Protein AF-A0A3D1XQU7-F1 (afdb_monomer)

Solvent-accessible surface area (backbone atoms only — not comparable to full-atom values): 4697 Å² total; per-residue (Å²): 109,71,68,60,55,51,50,50,53,53,51,52,52,52,51,51,53,51,52,53,48,47,40,64,74,46,52,46,58,54,50,51,52,51,50,52,54,54,38,46,77,73,70,51,78,64,96,75,71,61,77,71,84,48,96,50,73,69,15,53,48,24,49,56,50,40,55,50,50,52,52,55,52,54,52,61,51,64,76,74,111

Secondary structure (DSSP, 8-state):
-HHHHHHHHHHHHHHHHHHHHHIIIIIHHHHHHHHHH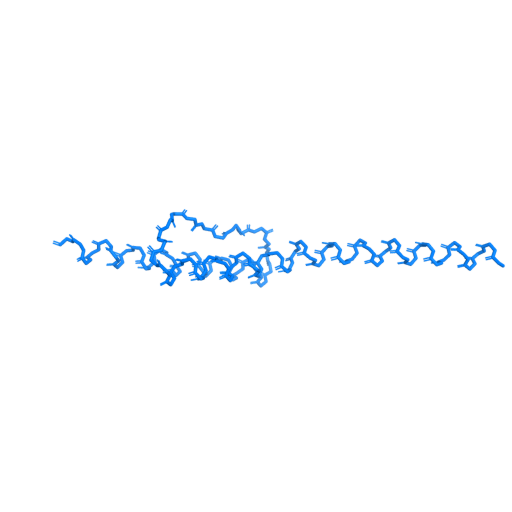HHHHTT---S-------SSHHHHHHHHHHHHHHHHHHHHHHT--

Radius of gyration: 20.0 Å; Cα contacts (8 Å, |Δi|>4): 31; chains: 1; bounding box: 45×13×64 Å

pLDDT: mean 90.75, std 9.1, range [53.25, 98.44]

Foldseek 3Di:
DVVVVVVVVVVVVVVVVVVVCCCVVPVVLVVVLVVVVVCVVVVNLPPDARDQPDPDPSNVVSVVSRVVSVVVVVVVVVVVD

Structure (mmCIF, N/CA/C/O backbone):
data_AF-A0A3D1XQU7-F1
#
_entry.id   AF-A0A3D1XQU7-F1
#
loop_
_atom_site.group_PDB
_atom_site.id
_atom_site.type_symbol
_atom_site.label_atom_id
_atom_site.label_alt_id
_atom_site.label_comp_id
_atom_site.label_asym_id
_atom_site.label_entity_id
_atom_site.label_seq_id
_atom_site.pdbx_PDB_ins_code
_atom_site.Cartn_x
_atom_site.Cartn_y
_atom_site.Cartn_z
_atom_site.occupancy
_atom_site.B_iso_or_equiv
_atom_site.auth_seq_id
_atom_site.auth_comp_id
_atom_site.auth_asym_id
_atom_site.auth_atom_id
_atom_site.pdbx_PDB_model_num
ATOM 1 N N . MET A 1 1 ? 22.428 0.648 -37.052 1.00 84.75 1 MET A N 1
ATOM 2 C CA . MET A 1 1 ? 21.038 0.160 -36.897 1.00 84.75 1 MET A CA 1
ATOM 3 C C . MET A 1 1 ? 20.895 -0.802 -35.722 1.00 84.75 1 MET A C 1
ATOM 5 O O . MET A 1 1 ? 20.228 -0.434 -34.769 1.00 84.75 1 MET A O 1
ATOM 9 N N . VAL A 1 2 ? 21.573 -1.958 -35.717 1.00 94.62 2 VAL A N 1
ATOM 10 C CA . VAL A 1 2 ? 21.448 -2.978 -34.646 1.00 94.62 2 VAL A CA 1
ATOM 11 C C . VAL A 1 2 ? 21.691 -2.429 -33.231 1.00 94.62 2 VAL A C 1
ATOM 13 O O . VAL A 1 2 ? 20.882 -2.671 -32.343 1.00 94.62 2 VAL A O 1
ATOM 16 N N . LEU A 1 3 ? 22.741 -1.624 -33.028 1.00 96.62 3 LEU A N 1
ATOM 17 C CA . LEU A 1 3 ? 23.034 -1.010 -31.724 1.00 96.62 3 LEU A CA 1
ATOM 18 C C . LEU A 1 3 ? 21.897 -0.106 -31.218 1.00 96.62 3 LEU A C 1
ATOM 20 O O . LEU A 1 3 ? 21.528 -0.167 -30.052 1.00 96.62 3 LEU A O 1
ATOM 24 N N . LEU A 1 4 ? 21.329 0.717 -32.102 1.00 96.75 4 LEU A N 1
ATOM 25 C CA . LEU A 1 4 ? 20.281 1.675 -31.745 1.00 96.75 4 LEU A CA 1
ATOM 26 C C . LEU A 1 4 ? 18.981 0.952 -31.374 1.00 96.75 4 LEU A C 1
ATOM 28 O O . LEU A 1 4 ? 18.336 1.307 -30.393 1.00 96.75 4 LEU A O 1
ATOM 32 N N . VAL A 1 5 ? 18.652 -0.115 -32.107 1.00 97.38 5 VAL A N 1
ATOM 33 C CA . VAL A 1 5 ? 17.524 -0.999 -31.784 1.00 97.38 5 VAL A CA 1
ATOM 34 C C . VAL A 1 5 ? 17.740 -1.682 -30.429 1.00 97.38 5 VAL A C 1
ATOM 36 O O . VAL A 1 5 ? 16.835 -1.690 -29.600 1.00 97.38 5 VAL A O 1
ATOM 39 N N . GLY A 1 6 ? 18.947 -2.188 -30.158 1.00 98.00 6 GLY A N 1
ATOM 40 C CA . GLY A 1 6 ? 19.284 -2.781 -28.860 1.00 98.00 6 GLY A CA 1
ATOM 41 C C . GLY A 1 6 ? 19.136 -1.797 -27.695 1.00 98.00 6 GLY A C 1
ATOM 42 O O . GLY A 1 6 ? 18.527 -2.131 -26.680 1.00 98.00 6 GLY A O 1
ATOM 43 N N . LEU A 1 7 ? 19.623 -0.563 -27.859 1.00 97.75 7 LEU A N 1
ATOM 44 C CA . LEU A 1 7 ? 19.482 0.496 -26.856 1.00 97.75 7 LEU A CA 1
ATOM 45 C C . LEU A 1 7 ? 18.019 0.874 -26.611 1.00 97.75 7 LEU A C 1
ATOM 47 O O . LEU A 1 7 ? 17.634 1.082 -25.463 1.00 97.75 7 LEU A O 1
ATOM 51 N N . PHE A 1 8 ? 17.199 0.922 -27.663 1.00 97.81 8 PHE A N 1
ATOM 52 C CA . PHE A 1 8 ? 15.770 1.191 -27.531 1.00 97.81 8 PHE A CA 1
ATOM 53 C C . PHE A 1 8 ? 15.075 0.136 -26.662 1.00 97.81 8 PHE A C 1
ATOM 55 O O . PHE A 1 8 ? 14.377 0.486 -25.711 1.00 97.81 8 PHE A O 1
ATOM 62 N N . PHE A 1 9 ? 15.308 -1.153 -26.932 1.00 98.12 9 PHE A N 1
ATOM 63 C CA . PHE A 1 9 ? 14.718 -2.226 -26.129 1.00 98.12 9 PHE A CA 1
ATOM 64 C C . PHE A 1 9 ? 15.243 -2.239 -24.692 1.00 98.12 9 PHE A C 1
ATOM 66 O O . PHE A 1 9 ? 14.459 -2.433 -23.766 1.00 98.12 9 PHE A O 1
ATOM 73 N N . ALA A 1 10 ? 16.536 -1.982 -24.482 1.00 98.06 10 ALA A N 1
ATOM 74 C CA . ALA A 1 10 ? 17.096 -1.867 -23.139 1.00 98.06 10 ALA A CA 1
ATOM 75 C C . ALA A 1 10 ? 16.446 -0.717 -22.350 1.00 98.06 10 ALA A C 1
ATOM 77 O O . ALA A 1 10 ? 16.029 -0.913 -21.209 1.00 98.06 10 ALA A O 1
ATOM 78 N N . ALA A 1 11 ? 16.295 0.457 -22.969 1.00 98.19 11 ALA A N 1
ATOM 79 C CA . ALA A 1 11 ? 15.623 1.597 -22.356 1.00 98.19 11 ALA A CA 1
ATOM 80 C C . ALA A 1 11 ? 14.155 1.280 -22.034 1.00 98.19 11 ALA A C 1
ATOM 82 O O . ALA A 1 11 ? 13.715 1.520 -20.913 1.00 98.19 11 ALA A O 1
ATOM 83 N N . ALA A 1 12 ? 13.419 0.671 -22.970 1.00 98.19 12 ALA A N 1
ATOM 84 C CA . ALA A 1 12 ? 12.027 0.279 -22.762 1.00 98.19 12 ALA A CA 1
ATOM 85 C C . ALA A 1 12 ? 11.866 -0.711 -21.595 1.00 98.19 12 ALA A C 1
ATOM 87 O O . ALA A 1 12 ? 10.963 -0.553 -20.772 1.00 98.19 12 ALA A O 1
ATOM 88 N N . LEU A 1 13 ? 12.766 -1.695 -21.479 1.00 98.44 13 LEU A N 1
ATOM 89 C CA . LEU A 1 13 ? 12.776 -2.644 -20.364 1.00 98.44 13 LEU A CA 1
ATOM 90 C C . LEU A 1 13 ? 13.037 -1.944 -19.026 1.00 98.44 13 LEU A C 1
ATOM 92 O O . LEU A 1 13 ? 12.298 -2.170 -18.069 1.00 98.44 13 LEU A O 1
ATOM 96 N N . ILE A 1 14 ? 14.041 -1.066 -18.959 1.00 98.19 14 ILE A N 1
ATOM 97 C CA . ILE A 1 14 ? 14.358 -0.306 -17.740 1.00 98.19 14 ILE A CA 1
ATOM 98 C C . ILE A 1 14 ? 13.174 0.577 -17.335 1.00 98.19 14 ILE A C 1
ATOM 100 O O . ILE A 1 14 ? 12.770 0.566 -16.173 1.00 98.19 14 ILE A O 1
ATOM 104 N N . SER A 1 15 ? 12.574 1.298 -18.285 1.00 98.12 15 SER A N 1
ATOM 105 C CA . SER A 1 15 ? 11.384 2.114 -18.035 1.00 98.12 15 SER A CA 1
ATOM 106 C C . SER A 1 15 ? 10.210 1.279 -17.524 1.00 98.12 15 SER A C 1
ATOM 108 O O . SER A 1 15 ? 9.552 1.691 -16.572 1.00 98.12 15 SER A O 1
ATOM 110 N N . GLY A 1 16 ? 9.973 0.095 -18.096 1.00 98.25 16 GLY A N 1
ATOM 111 C CA . GLY A 1 16 ? 8.926 -0.819 -17.638 1.00 98.25 16 GLY A CA 1
ATOM 112 C C . GLY A 1 16 ? 9.146 -1.299 -16.202 1.00 98.25 16 GLY A C 1
ATOM 113 O O . GLY A 1 16 ? 8.225 -1.256 -15.387 1.00 98.25 16 GLY A O 1
ATOM 114 N N . VAL A 1 17 ? 10.379 -1.687 -15.861 1.00 98.19 17 VAL A N 1
ATOM 115 C CA . VAL A 1 17 ? 10.742 -2.105 -14.497 1.00 98.19 17 VAL A CA 1
ATOM 116 C C . VAL A 1 17 ? 10.590 -0.952 -13.503 1.00 98.19 17 VAL A C 1
ATOM 118 O O . VAL A 1 17 ? 10.029 -1.146 -12.425 1.00 98.19 17 VAL A O 1
ATOM 121 N N . LEU A 1 18 ? 11.036 0.256 -13.859 1.00 98.00 18 LEU A N 1
ATOM 122 C CA . LEU A 1 18 ? 10.881 1.441 -13.012 1.00 98.00 18 LEU A CA 1
ATOM 123 C C . LEU A 1 18 ? 9.408 1.791 -12.787 1.00 98.00 18 LEU A C 1
ATOM 125 O O . LEU A 1 18 ? 9.005 2.016 -11.648 1.00 98.00 18 LEU A O 1
ATOM 129 N N . ALA A 1 19 ? 8.593 1.783 -13.844 1.00 97.81 19 ALA A N 1
ATOM 130 C CA . ALA A 1 19 ? 7.162 2.051 -13.747 1.00 97.81 19 ALA A CA 1
ATOM 131 C C . ALA A 1 19 ? 6.449 1.028 -12.849 1.00 97.81 19 ALA A C 1
ATOM 133 O O . ALA A 1 19 ? 5.666 1.408 -11.975 1.00 97.81 19 ALA A O 1
ATOM 134 N N . ALA A 1 20 ? 6.759 -0.262 -13.007 1.00 97.69 20 ALA A N 1
ATOM 135 C CA . ALA A 1 20 ? 6.221 -1.318 -12.154 1.00 97.69 20 ALA A CA 1
ATOM 136 C C . ALA A 1 20 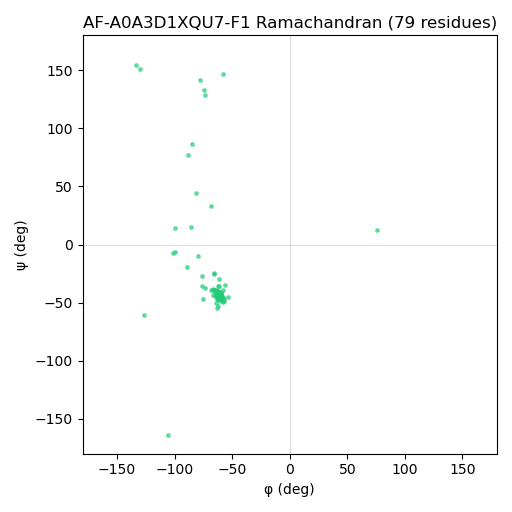? 6.662 -1.150 -10.690 1.00 97.69 20 ALA A C 1
ATOM 138 O O . ALA A 1 20 ? 5.850 -1.292 -9.775 1.00 97.69 20 ALA A O 1
ATOM 139 N N . SER A 1 21 ? 7.928 -0.791 -10.467 1.00 95.56 21 SER A N 1
ATOM 140 C CA . SER A 1 21 ? 8.468 -0.539 -9.130 1.00 95.56 21 SER A CA 1
ATOM 141 C C . SER A 1 21 ? 7.761 0.631 -8.443 1.00 95.56 21 SER A C 1
ATOM 143 O O . SER A 1 21 ? 7.303 0.487 -7.310 1.00 95.56 21 SER A O 1
ATOM 145 N N . ILE A 1 22 ? 7.587 1.764 -9.133 1.00 95.88 22 ILE A N 1
ATOM 146 C CA . ILE A 1 22 ? 6.863 2.937 -8.611 1.00 95.88 22 ILE A CA 1
ATOM 147 C C . ILE A 1 22 ? 5.408 2.578 -8.304 1.00 95.88 22 ILE A C 1
ATOM 149 O O . ILE A 1 22 ? 4.910 2.891 -7.225 1.00 95.88 22 ILE A O 1
ATOM 153 N N . THR A 1 23 ? 4.739 1.876 -9.220 1.00 96.31 23 THR A N 1
ATOM 154 C CA . THR A 1 23 ? 3.337 1.479 -9.037 1.00 96.31 23 THR A CA 1
ATOM 155 C C . THR A 1 23 ? 3.167 0.662 -7.758 1.00 9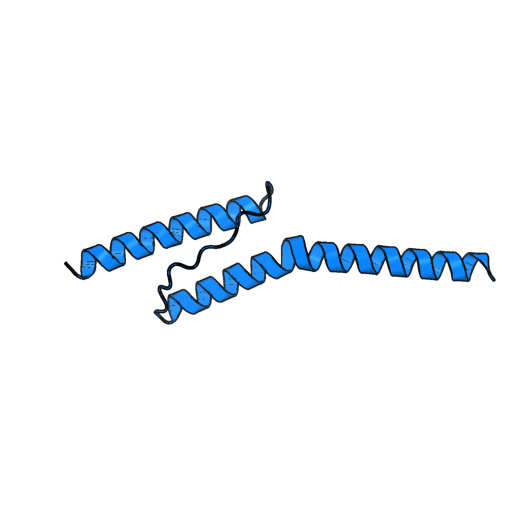6.31 23 THR A C 1
ATOM 157 O O . THR A 1 23 ? 2.323 0.989 -6.929 1.00 96.31 23 THR A O 1
ATOM 160 N N . ARG A 1 24 ? 4.021 -0.344 -7.549 1.00 93.88 24 ARG A N 1
ATOM 161 C CA . ARG A 1 24 ? 3.924 -1.256 -6.404 1.00 93.88 24 ARG A CA 1
ATOM 162 C C . ARG A 1 24 ? 4.404 -0.648 -5.084 1.00 93.88 24 ARG A C 1
ATOM 164 O O . ARG A 1 24 ? 3.864 -0.956 -4.029 1.00 93.88 24 ARG A O 1
ATOM 171 N N . SER A 1 25 ? 5.442 0.186 -5.120 1.00 92.50 25 SER A N 1
ATOM 172 C CA . SER A 1 25 ? 6.046 0.757 -3.905 1.00 92.50 25 SER A CA 1
ATOM 173 C C . SER A 1 25 ? 5.411 2.071 -3.455 1.00 92.50 25 SER A C 1
ATOM 175 O O . SER A 1 25 ? 5.572 2.437 -2.293 1.00 92.50 25 SER A O 1
ATOM 177 N N . ILE A 1 26 ? 4.700 2.772 -4.347 1.00 94.38 26 ILE A N 1
ATOM 178 C CA . ILE A 1 26 ? 4.132 4.098 -4.080 1.00 94.38 26 ILE A CA 1
ATOM 179 C C . ILE A 1 26 ? 2.633 4.134 -4.382 1.00 94.38 26 ILE A C 1
ATOM 181 O O . ILE A 1 26 ? 1.832 4.391 -3.484 1.00 94.38 26 ILE A O 1
ATOM 185 N N . SER A 1 27 ? 2.234 3.880 -5.631 1.00 96.38 27 SER A N 1
ATOM 186 C CA . SER A 1 27 ? 0.846 4.103 -6.065 1.00 96.38 27 SER A CA 1
ATOM 187 C C . SER A 1 27 ? -0.151 3.156 -5.394 1.00 96.38 27 SER A C 1
ATOM 189 O O . SER A 1 27 ? -1.207 3.602 -4.950 1.00 96.38 27 SER A O 1
ATOM 191 N N . GLU A 1 28 ? 0.182 1.869 -5.287 1.00 94.19 28 GLU A N 1
ATOM 192 C CA . GLU A 1 28 ? -0.657 0.857 -4.638 1.00 94.19 28 GLU A CA 1
ATOM 193 C C . GLU A 1 28 ? -0.885 1.157 -3.143 1.00 94.19 28 GLU A C 1
ATOM 195 O O . GLU A 1 28 ? -2.050 1.274 -2.757 1.00 94.19 28 GLU A O 1
ATOM 200 N N . PRO A 1 29 ? 0.151 1.388 -2.304 1.00 93.19 29 PRO A N 1
ATOM 201 C CA . PRO A 1 29 ? -0.057 1.747 -0.898 1.00 93.19 29 PRO A CA 1
ATOM 202 C C . PRO A 1 29 ? -0.898 3.015 -0.691 1.00 93.19 29 PRO A C 1
ATOM 204 O O . PRO A 1 29 ? -1.739 3.055 0.208 1.00 93.19 29 PRO A O 1
ATOM 207 N N . ILE A 1 30 ? -0.712 4.045 -1.529 1.00 96.00 30 ILE A N 1
ATOM 208 C CA . ILE A 1 30 ? -1.515 5.279 -1.463 1.00 96.00 30 ILE A CA 1
ATOM 209 C C . ILE A 1 30 ? -2.982 4.984 -1.794 1.00 96.00 30 ILE A C 1
ATOM 211 O O . ILE A 1 30 ? -3.890 5.458 -1.105 1.00 96.00 30 ILE A O 1
ATOM 215 N N . LEU A 1 31 ? -3.231 4.185 -2.833 1.00 96.00 31 LEU A N 1
ATOM 216 C CA . LEU A 1 31 ? -4.583 3.804 -3.224 1.00 96.00 31 LEU A CA 1
ATOM 217 C C . LEU A 1 31 ? -5.262 2.949 -2.145 1.00 96.00 31 LEU A C 1
ATOM 219 O O . LEU A 1 31 ? -6.450 3.132 -1.882 1.00 96.00 31 LEU A O 1
ATOM 223 N N . ASP A 1 32 ? -4.528 2.046 -1.501 1.00 93.75 32 ASP A N 1
ATOM 224 C CA . ASP A 1 32 ? -5.041 1.227 -0.403 1.00 93.75 32 ASP A CA 1
ATOM 225 C C . ASP A 1 32 ? -5.408 2.068 0.823 1.00 93.75 32 ASP A C 1
ATOM 227 O O . ASP A 1 32 ? -6.476 1.856 1.405 1.00 93.75 32 ASP A O 1
ATOM 231 N N . ALA A 1 33 ? -4.588 3.064 1.172 1.00 93.94 33 ALA A N 1
ATOM 232 C CA . ALA A 1 33 ? -4.911 4.037 2.214 1.00 93.94 33 ALA A CA 1
ATOM 233 C C . ALA A 1 33 ? -6.186 4.823 1.881 1.00 93.94 33 ALA A C 1
ATOM 235 O O . ALA A 1 33 ? -7.085 4.928 2.715 1.00 93.94 33 ALA A O 1
ATOM 236 N N . SER A 1 34 ? -6.308 5.311 0.642 1.00 95.06 34 SER A N 1
ATOM 237 C CA . SER A 1 34 ? -7.497 6.033 0.174 1.00 95.06 34 SER A CA 1
ATOM 238 C C . SER A 1 34 ? -8.758 5.164 0.219 1.00 95.06 34 SER A C 1
ATOM 240 O O . SER A 1 34 ? -9.791 5.595 0.734 1.00 95.06 34 SER A O 1
ATOM 242 N N . LYS A 1 35 ? -8.674 3.912 -0.247 1.00 92.94 35 LYS A N 1
ATOM 243 C CA . LYS A 1 35 ? -9.786 2.953 -0.188 1.00 92.94 35 LYS A CA 1
ATOM 244 C C . LYS A 1 35 ? -10.201 2.667 1.246 1.00 92.94 35 LYS A C 1
ATOM 246 O O . LYS A 1 35 ? -11.393 2.677 1.537 1.00 92.94 35 LYS A O 1
ATOM 251 N N . LEU A 1 36 ? -9.238 2.428 2.137 1.00 92.12 36 LEU A N 1
ATOM 252 C CA . LEU A 1 36 ? -9.532 2.156 3.539 1.00 92.12 36 LEU A CA 1
ATOM 253 C C . LEU A 1 36 ? -10.176 3.371 4.211 1.00 92.12 36 LEU A C 1
ATOM 255 O O . LEU A 1 36 ? -11.190 3.214 4.880 1.00 92.12 36 LEU A O 1
ATOM 259 N N . ALA A 1 37 ? -9.667 4.581 3.966 1.00 92.19 37 ALA A N 1
ATOM 260 C CA . ALA A 1 37 ? -10.287 5.813 4.447 1.00 92.19 37 ALA A CA 1
ATOM 261 C C . ALA A 1 37 ? 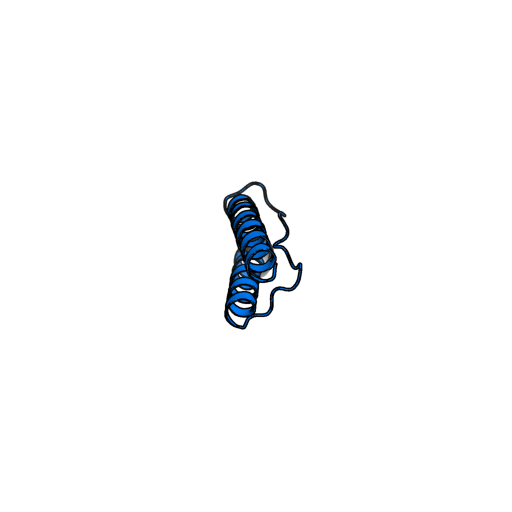-11.734 5.961 3.951 1.00 92.19 37 ALA A C 1
ATOM 263 O O . ALA A 1 37 ? -12.633 6.256 4.737 1.00 92.19 37 ALA A O 1
ATOM 264 N N . ASN A 1 38 ? -11.981 5.691 2.666 1.00 91.62 38 ASN A N 1
ATOM 265 C CA . ASN A 1 38 ? -13.326 5.734 2.104 1.00 91.62 38 ASN A CA 1
ATOM 266 C C . ASN A 1 38 ? -14.252 4.690 2.751 1.00 91.62 38 ASN A C 1
ATOM 268 O O . ASN A 1 38 ? -15.393 5.003 3.074 1.00 91.62 38 ASN A O 1
ATOM 272 N N . GLU A 1 39 ? -13.775 3.465 2.992 1.00 89.19 39 GLU A N 1
ATOM 273 C CA . GLU A 1 39 ? -14.546 2.433 3.699 1.00 89.19 39 GLU A CA 1
ATOM 274 C C . GLU A 1 39 ? -14.941 2.873 5.120 1.00 89.19 39 GLU A C 1
ATOM 276 O O . GLU A 1 39 ? -16.087 2.662 5.523 1.00 89.19 39 GLU A O 1
ATOM 281 N N . LEU A 1 40 ? -14.040 3.535 5.855 1.00 87.62 40 LEU A N 1
ATOM 282 C CA . LEU A 1 40 ? -14.319 4.036 7.208 1.00 87.62 40 LEU A CA 1
ATOM 283 C C . LEU A 1 40 ? -15.438 5.077 7.230 1.00 87.62 40 LEU A C 1
ATOM 285 O O . LEU A 1 40 ? -16.319 5.002 8.082 1.00 87.62 40 LEU A O 1
ATOM 289 N N . VAL A 1 41 ? -15.434 6.018 6.280 1.00 86.31 41 VAL A N 1
ATOM 290 C CA . VAL A 1 41 ? -16.472 7.062 6.180 1.00 86.31 41 VAL A CA 1
ATOM 291 C C . VAL A 1 41 ? -17.857 6.454 5.936 1.00 86.31 41 VAL A C 1
ATOM 293 O O . VAL A 1 41 ? -18.857 6.980 6.414 1.00 86.31 41 VAL A O 1
ATOM 296 N N . HIS A 1 42 ? -17.926 5.304 5.264 1.00 85.44 42 HIS A N 1
ATOM 297 C CA . HIS A 1 42 ? -19.176 4.580 5.020 1.00 85.44 42 HIS A CA 1
ATOM 298 C C . HIS A 1 42 ? -19.567 3.635 6.175 1.00 85.44 42 HIS A C 1
ATOM 300 O O . HIS A 1 42 ? -20.418 2.763 6.003 1.00 85.44 42 HIS A O 1
ATOM 306 N N . GLY A 1 43 ? -18.950 3.780 7.353 1.00 76.56 43 GLY A N 1
ATOM 307 C CA . GLY A 1 43 ? -19.266 2.995 8.550 1.00 76.56 43 GLY A CA 1
ATOM 308 C C . GLY A 1 43 ? -18.733 1.561 8.520 1.00 76.56 43 GLY A C 1
ATOM 309 O O . GLY A 1 43 ? -19.114 0.729 9.347 1.00 76.56 43 GLY A O 1
ATOM 310 N N . ASN A 1 44 ? -17.849 1.239 7.574 1.00 73.06 44 ASN A N 1
ATOM 311 C CA . ASN A 1 44 ? -17.280 -0.092 7.438 1.00 73.06 44 ASN A CA 1
ATOM 312 C C . ASN A 1 44 ? -16.021 -0.236 8.304 1.00 73.06 44 ASN A C 1
ATOM 314 O O . ASN A 1 44 ? -14.890 -0.212 7.822 1.00 73.06 44 ASN A O 1
ATOM 318 N N . PHE A 1 45 ? -16.222 -0.412 9.609 1.00 68.94 45 PHE A N 1
ATOM 319 C CA . PHE A 1 45 ? -15.143 -0.546 10.595 1.00 68.94 45 PHE A CA 1
ATOM 320 C C . PHE A 1 45 ? -14.554 -1.963 10.659 1.00 68.94 45 PHE A C 1
ATOM 322 O O . PHE A 1 45 ? -14.330 -2.517 11.740 1.00 68.94 45 PHE A O 1
ATOM 329 N N . ARG A 1 46 ? -14.296 -2.591 9.506 1.00 67.94 46 ARG A N 1
ATOM 330 C CA . ARG A 1 46 ? -13.563 -3.865 9.478 1.00 67.94 46 ARG A CA 1
ATOM 331 C C . ARG A 1 46 ? -12.195 -3.687 10.140 1.00 67.94 46 ARG A C 1
ATOM 333 O O . ARG A 1 46 ? -11.559 -2.647 9.997 1.00 67.94 46 ARG A O 1
ATOM 340 N N . LYS A 1 47 ? -11.691 -4.736 10.805 1.00 71.81 47 LYS A N 1
ATOM 341 C CA . LYS A 1 47 ? -10.331 -4.802 11.389 1.00 71.81 47 LYS A CA 1
ATO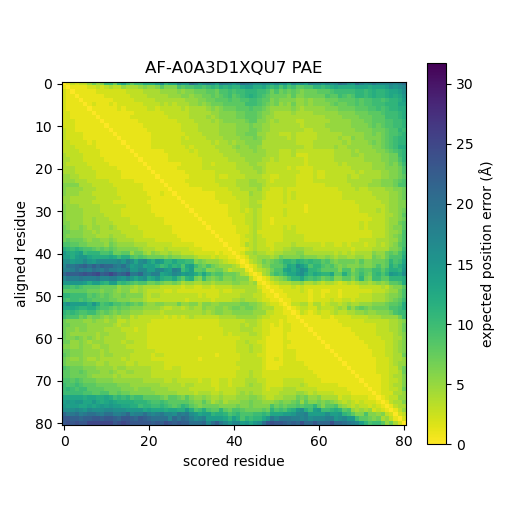M 342 C C . LYS A 1 47 ? -9.215 -4.843 10.325 1.00 71.81 47 LYS A C 1
ATOM 344 O O . LYS A 1 47 ? -8.209 -5.522 10.501 1.00 71.81 47 LYS A O 1
ATOM 349 N N . LYS A 1 48 ? -9.404 -4.175 9.186 1.00 84.06 48 LYS A N 1
ATOM 350 C CA . LYS A 1 48 ? -8.384 -4.057 8.150 1.00 84.06 48 LYS A CA 1
ATOM 351 C C . LYS A 1 48 ? -7.371 -2.998 8.592 1.00 84.06 48 LYS A C 1
ATOM 353 O O . LYS A 1 48 ? -7.729 -2.002 9.220 1.00 84.06 48 LYS A O 1
ATOM 358 N N . ARG A 1 49 ? -6.101 -3.253 8.300 1.00 90.69 49 ARG A N 1
ATOM 359 C CA . ARG A 1 49 ? -4.961 -2.380 8.598 1.00 90.69 49 ARG A CA 1
ATOM 360 C C . ARG A 1 49 ? -4.134 -2.213 7.330 1.00 90.69 49 ARG A C 1
ATOM 362 O O . ARG A 1 49 ? -4.132 -3.110 6.483 1.00 90.69 49 ARG A O 1
ATOM 369 N N . LEU A 1 50 ? -3.455 -1.079 7.198 1.00 93.25 50 LEU A N 1
ATOM 370 C CA . LEU A 1 50 ? -2.485 -0.882 6.129 1.00 93.25 50 LEU A CA 1
ATOM 371 C C . LEU A 1 50 ? -1.210 -1.678 6.436 1.00 93.25 50 LEU A C 1
ATOM 373 O O . LEU A 1 50 ? -0.720 -1.629 7.568 1.00 93.25 50 LEU A O 1
ATOM 377 N N . PRO A 1 51 ? -0.664 -2.425 5.467 1.00 91.62 51 PRO A N 1
ATOM 378 C CA . PRO A 1 51 ? 0.563 -3.181 5.670 1.00 91.62 51 PRO A CA 1
ATOM 379 C C . PRO A 1 51 ? 1.784 -2.246 5.711 1.00 91.62 51 PRO A C 1
ATOM 381 O O . PRO A 1 51 ? 2.012 -1.466 4.789 1.00 91.62 51 PRO A O 1
ATOM 384 N N . ILE A 1 52 ? 2.616 -2.360 6.750 1.00 93.50 52 ILE A N 1
ATOM 385 C CA . ILE A 1 52 ? 3.862 -1.585 6.882 1.00 93.50 52 ILE A CA 1
ATOM 386 C C . ILE A 1 52 ? 4.974 -2.318 6.117 1.00 93.50 52 ILE A C 1
ATOM 388 O O . ILE A 1 52 ? 5.680 -3.158 6.669 1.00 93.50 52 ILE A O 1
ATOM 392 N N . GLN A 1 53 ? 5.089 -2.047 4.814 1.00 87.38 53 GLN A N 1
ATOM 393 C CA . GLN A 1 53 ? 6.018 -2.754 3.912 1.00 87.38 53 GLN A CA 1
ATOM 394 C C . GLN A 1 53 ? 7.319 -1.988 3.631 1.00 87.38 53 GLN A C 1
ATOM 396 O O . GLN A 1 53 ? 8.214 -2.515 2.974 1.00 87.38 53 GLN A O 1
ATOM 401 N N . SER A 1 54 ? 7.432 -0.747 4.105 1.00 89.31 54 SER A N 1
ATOM 402 C CA . SER A 1 54 ? 8.551 0.142 3.795 1.00 89.31 54 SER A CA 1
ATOM 403 C C . SER A 1 54 ? 9.095 0.829 5.046 1.00 89.31 54 SER A C 1
ATOM 405 O O . SER A 1 54 ? 8.374 1.008 6.022 1.00 89.31 54 SER A O 1
ATOM 407 N N . LYS A 1 55 ? 10.370 1.229 5.005 1.00 93.31 55 LYS A N 1
ATOM 408 C CA . LYS A 1 55 ? 11.045 2.028 6.048 1.00 93.31 55 LYS A CA 1
ATOM 409 C C . LYS A 1 55 ? 11.139 3.520 5.690 1.00 93.31 55 LYS A C 1
ATOM 411 O O . LYS A 1 55 ? 11.930 4.243 6.283 1.00 93.31 55 LYS A O 1
ATOM 416 N N . ASN A 1 56 ? 10.386 3.951 4.682 1.00 94.50 56 ASN A N 1
ATOM 417 C CA . ASN A 1 56 ? 10.320 5.335 4.218 1.00 94.50 56 ASN A CA 1
ATOM 418 C C . ASN A 1 56 ? 8.999 6.000 4.648 1.00 94.50 56 ASN A C 1
ATOM 420 O O . ASN A 1 56 ? 8.270 5.480 5.495 1.00 94.50 56 ASN A O 1
ATOM 424 N N . GLU A 1 57 ? 8.665 7.124 4.021 1.00 96.81 57 GLU A N 1
ATOM 425 C CA . GLU A 1 57 ? 7.483 7.935 4.305 1.00 96.81 57 GLU A CA 1
ATOM 426 C C . GLU A 1 57 ? 6.175 7.144 4.197 1.00 96.81 57 GLU A C 1
ATOM 428 O O . GLU A 1 57 ? 5.262 7.374 4.987 1.00 96.81 57 GLU A O 1
ATOM 433 N N . LEU A 1 58 ? 6.071 6.175 3.278 1.00 95.75 58 LEU A N 1
ATOM 434 C CA . LEU A 1 58 ? 4.853 5.365 3.149 1.00 95.75 58 LEU A CA 1
ATOM 435 C 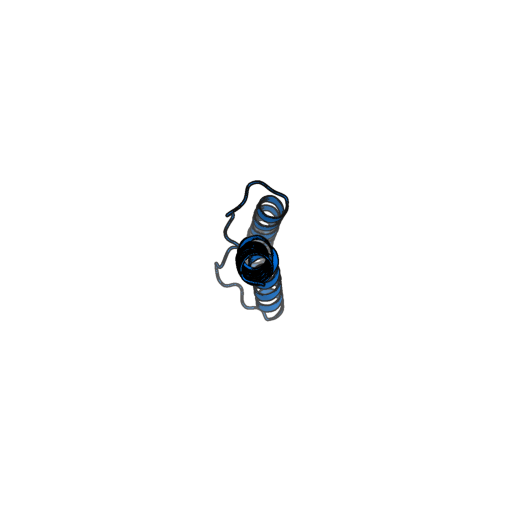C . LEU A 1 58 ? 4.720 4.309 4.250 1.00 95.75 58 LEU A C 1
ATOM 437 O O . LEU A 1 58 ? 3.603 3.935 4.616 1.00 95.75 58 LEU A O 1
ATOM 441 N N . GLY A 1 59 ? 5.844 3.853 4.805 1.00 95.62 59 GLY A N 1
ATOM 442 C CA . GLY A 1 59 ? 5.854 3.030 6.012 1.00 95.62 59 GLY A CA 1
ATOM 443 C C . GLY A 1 59 ? 5.315 3.800 7.208 1.00 95.62 59 GLY A C 1
ATOM 444 O O . GLY A 1 59 ? 4.376 3.348 7.863 1.00 95.62 59 GLY A O 1
ATOM 445 N N . THR A 1 60 ? 5.854 5.002 7.423 1.00 97.19 60 THR A N 1
ATOM 446 C CA . THR A 1 60 ? 5.397 5.922 8.471 1.00 97.19 60 THR A CA 1
ATOM 447 C C . THR A 1 60 ? 3.924 6.284 8.290 1.00 97.19 60 THR A C 1
ATOM 449 O O . THR A 1 60 ? 3.158 6.191 9.243 1.00 97.19 60 THR A O 1
ATOM 452 N N . LEU A 1 61 ? 3.486 6.599 7.065 1.00 95.88 61 LEU A N 1
ATOM 453 C CA . LEU A 1 61 ? 2.077 6.868 6.762 1.00 95.88 61 LEU A CA 1
ATOM 454 C C . LEU A 1 61 ? 1.181 5.686 7.146 1.00 95.88 61 LEU A C 1
ATOM 456 O O . LEU A 1 61 ? 0.150 5.878 7.784 1.00 95.88 61 LEU A O 1
ATOM 460 N N . SER A 1 62 ? 1.580 4.465 6.778 1.00 95.94 62 SER A N 1
ATOM 461 C CA . SER A 1 62 ? 0.824 3.252 7.106 1.00 95.94 62 SER A CA 1
ATOM 462 C C . SER A 1 62 ? 0.720 3.047 8.616 1.00 95.94 62 SER A C 1
ATOM 464 O O . SER A 1 62 ? -0.350 2.700 9.114 1.00 95.94 62 SER A O 1
ATOM 466 N N . GLN A 1 63 ? 1.809 3.293 9.351 1.00 96.75 63 GLN A N 1
ATOM 467 C CA . GLN A 1 63 ? 1.817 3.223 10.808 1.00 96.75 63 GLN A CA 1
ATOM 468 C C . GLN A 1 63 ? 0.873 4.263 11.425 1.00 96.75 63 GLN A C 1
ATOM 470 O O . GLN A 1 63 ? -0.037 3.886 12.158 1.00 96.75 63 GLN A O 1
ATOM 475 N N . SER A 1 64 ? 1.025 5.544 11.081 1.00 96.25 64 SER A N 1
ATOM 476 C CA . SER A 1 64 ? 0.182 6.615 11.626 1.00 96.25 64 SER A CA 1
ATOM 477 C C . SER A 1 64 ? -1.298 6.428 11.279 1.00 96.25 64 SER A C 1
ATOM 479 O O . SER A 1 64 ? -2.172 6.703 12.099 1.00 96.25 64 SER A O 1
ATOM 481 N N . PHE A 1 65 ? -1.609 5.910 10.088 1.00 95.06 65 PHE A N 1
ATOM 482 C CA . PHE A 1 65 ? -2.984 5.588 9.707 1.00 95.06 65 PHE A CA 1
ATOM 483 C C . PHE A 1 65 ? -3.560 4.442 10.551 1.00 95.06 65 PHE A C 1
ATOM 485 O O . PHE A 1 65 ? -4.723 4.480 10.946 1.00 95.06 65 PHE A O 1
ATOM 492 N N . ASN A 1 66 ? -2.757 3.419 10.854 1.00 94.69 66 ASN A N 1
ATOM 493 C CA . ASN A 1 66 ? -3.182 2.328 11.728 1.00 94.69 66 ASN A CA 1
ATOM 494 C C . ASN A 1 66 ? -3.405 2.796 13.175 1.00 94.69 66 ASN A C 1
ATOM 496 O O . ASN A 1 66 ? -4.387 2.384 13.783 1.00 94.69 66 ASN A O 1
ATOM 500 N N . G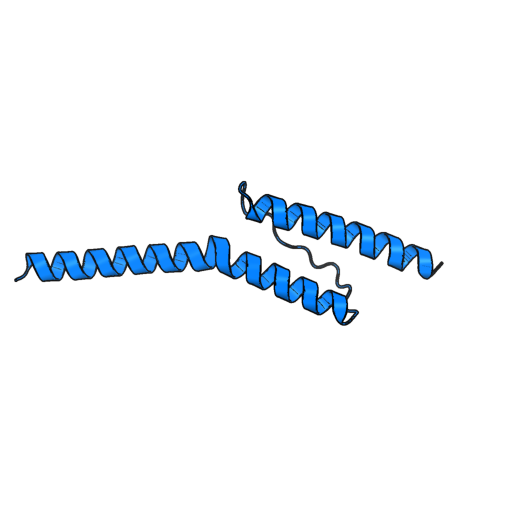LU A 1 67 ? -2.568 3.697 13.691 1.00 95.31 67 GLU A N 1
ATOM 501 C CA . GLU A 1 67 ? -2.765 4.313 15.012 1.00 95.31 67 GLU A CA 1
ATOM 502 C C . GLU A 1 67 ? -4.074 5.126 15.067 1.00 95.31 67 GLU A C 1
ATOM 504 O O . GLU A 1 67 ? -4.830 5.032 16.036 1.00 95.31 67 GLU A O 1
ATOM 509 N N . LEU A 1 68 ? -4.406 5.863 13.998 1.00 92.50 68 LEU A N 1
ATOM 510 C CA . LEU A 1 68 ? -5.705 6.535 13.859 1.00 92.50 68 LEU A CA 1
ATOM 511 C C . LEU A 1 68 ? -6.869 5.531 13.902 1.00 92.50 68 LEU A C 1
ATOM 513 O O . LEU A 1 68 ? -7.872 5.769 14.575 1.00 92.50 68 LEU A O 1
ATOM 517 N N . LEU A 1 69 ? -6.747 4.404 13.197 1.00 91.38 69 LEU A N 1
ATOM 518 C CA . LEU A 1 69 ? -7.762 3.350 13.211 1.00 91.38 69 LEU A CA 1
ATOM 519 C C . LEU A 1 69 ? -7.969 2.751 14.602 1.00 91.38 69 LEU A C 1
ATOM 521 O O . LEU A 1 69 ? -9.112 2.476 14.969 1.00 91.38 69 LEU A O 1
ATOM 525 N N . ASP A 1 70 ? -6.889 2.532 15.351 1.00 91.31 70 ASP A N 1
ATOM 526 C CA . ASP A 1 70 ? -6.959 2.035 16.725 1.00 91.31 70 ASP A CA 1
ATOM 527 C C . ASP A 1 70 ? -7.770 3.008 17.596 1.00 91.31 70 ASP A C 1
ATOM 529 O O . ASP A 1 70 ? -8.720 2.591 18.260 1.00 91.31 70 ASP A O 1
ATOM 533 N N . LYS A 1 71 ? -7.494 4.317 17.498 1.00 90.44 71 LYS A N 1
ATOM 534 C CA . LYS A 1 71 ? -8.223 5.357 18.247 1.00 90.44 71 LYS A CA 1
ATOM 535 C C . LYS A 1 71 ? -9.704 5.432 17.892 1.00 90.44 71 LYS A C 1
ATOM 537 O O . LYS A 1 71 ? -10.549 5.441 18.784 1.00 90.44 71 LYS A O 1
ATOM 542 N N . LEU A 1 72 ? -10.037 5.400 16.602 1.00 88.31 72 LEU A N 1
ATOM 543 C CA . LEU A 1 72 ? -11.434 5.401 16.159 1.00 88.31 72 LEU A CA 1
ATOM 544 C C . LEU A 1 72 ? -12.197 4.161 16.649 1.00 88.31 72 LEU A C 1
ATOM 546 O O . LEU A 1 72 ? -13.385 4.245 16.960 1.00 88.31 72 LEU A O 1
ATOM 550 N N . GLN A 1 73 ? -11.541 3.001 16.717 1.00 85.06 73 GLN A N 1
ATOM 551 C CA . GLN A 1 73 ? -12.161 1.775 17.220 1.00 85.06 73 GLN A CA 1
ATOM 552 C C . GLN A 1 73 ? -12.348 1.787 18.740 1.00 85.06 73 GLN A C 1
ATOM 554 O O . GLN A 1 73 ? -13.378 1.304 19.213 1.00 85.06 73 GLN A O 1
ATOM 559 N N . GLU A 1 74 ? -11.394 2.344 19.489 1.00 87.12 74 GLU A N 1
ATOM 560 C CA . GLU A 1 74 ? -11.518 2.573 20.934 1.00 87.12 74 GLU A CA 1
ATOM 561 C C . GLU A 1 74 ? -12.732 3.466 21.244 1.00 87.12 74 GLU A C 1
ATOM 563 O O . GLU A 1 74 ? -13.588 3.087 22.043 1.00 87.12 74 GLU A O 1
ATOM 568 N N . GLU A 1 75 ? -12.871 4.600 20.550 1.00 85.19 75 GLU A N 1
ATOM 569 C CA . GLU A 1 75 ? -14.000 5.525 20.732 1.00 85.19 75 G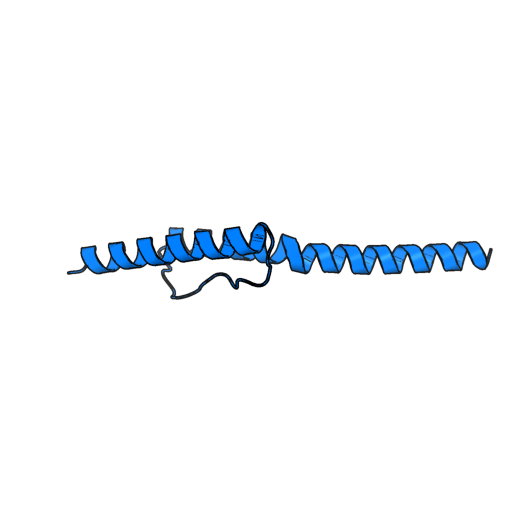LU A CA 1
ATOM 570 C C . GLU A 1 75 ? -15.353 4.890 20.379 1.00 85.19 75 GLU A C 1
ATOM 572 O O . GLU A 1 75 ? -16.317 5.012 21.135 1.00 85.19 75 GLU A O 1
ATOM 577 N N . ASN A 1 76 ? -15.431 4.161 19.260 1.00 81.69 76 ASN A N 1
ATOM 578 C CA . ASN A 1 76 ? -16.662 3.476 18.843 1.00 81.69 76 ASN A CA 1
ATOM 579 C C . ASN A 1 76 ? -17.089 2.350 19.793 1.00 81.69 76 ASN A C 1
ATOM 581 O O . ASN A 1 76 ? -18.264 1.981 19.808 1.00 81.69 76 ASN A O 1
ATOM 585 N N . LYS A 1 77 ? -16.150 1.750 20.532 1.00 78.81 77 LYS A N 1
ATOM 586 C CA . LYS A 1 77 ? -16.470 0.755 21.557 1.00 78.81 77 LYS A CA 1
ATOM 587 C C . LYS A 1 77 ? -17.046 1.439 22.796 1.00 78.81 77 LYS A C 1
ATOM 589 O O . LYS A 1 77 ? -18.105 1.034 23.253 1.00 78.81 77 LYS A O 1
ATOM 594 N N . ASN A 1 78 ? -16.400 2.509 23.259 1.00 75.50 78 ASN A N 1
ATOM 595 C CA . ASN A 1 78 ? -16.819 3.245 24.451 1.00 75.50 78 ASN A CA 1
ATOM 596 C C . ASN A 1 78 ? -18.180 3.944 24.293 1.00 75.50 78 ASN A C 1
ATOM 598 O O . ASN A 1 78 ? -18.831 4.203 25.294 1.00 75.50 78 ASN A O 1
ATOM 602 N N . SER A 1 79 ? -18.621 4.270 23.070 1.00 72.31 79 SER A N 1
ATOM 603 C CA . SER A 1 79 ? -19.956 4.856 22.843 1.0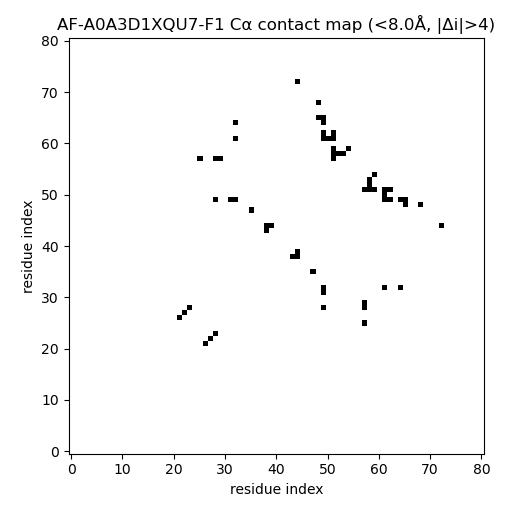0 72.31 79 SER A CA 1
ATOM 604 C C . SER A 1 79 ? -21.104 3.837 22.835 1.00 72.31 79 SER A C 1
ATOM 606 O O . SER A 1 79 ? -22.268 4.237 22.783 1.00 72.31 79 SER A O 1
ATOM 608 N N . LYS A 1 80 ? -20.792 2.534 22.829 1.00 61.16 80 LYS A N 1
ATOM 609 C CA . LYS A 1 80 ? -21.771 1.434 22.833 1.00 61.16 80 LYS A CA 1
ATOM 610 C C . LYS A 1 80 ? -21.963 0.788 24.210 1.00 61.16 80 LYS A C 1
ATOM 612 O O . LYS A 1 80 ? -22.851 -0.057 24.323 1.00 61.16 80 LYS A O 1
ATOM 617 N N . ASP A 1 81 ? -21.147 1.173 25.188 1.00 53.25 81 ASP A N 1
ATOM 618 C CA . ASP A 1 81 ? -21.246 0.798 26.605 1.00 53.25 81 ASP A CA 1
ATOM 619 C C . ASP A 1 81 ? -21.996 1.894 27.389 1.00 53.25 81 ASP A C 1
ATOM 621 O O . ASP A 1 81 ? -22.744 1.537 28.329 1.00 53.25 81 ASP A O 1
#

Sequence (81 aa):
MVLLVGLFFAAALISGVLAASITRSISEPILDASKLANELVHGNFRKKRLPIQSKNELGTLSQSFNELLDKLQEENKNSKD

Mean predicted aligned error: 5.01 Å

Nearest PDB structures (foldseek):
  2y20-assembly3_E  TM=8.709E-01  e=7.275E-02  Archaeoglobus fulgidus
  2y21-assembly3_G  TM=8.500E-01  e=1.619E-01  Archaeoglobus fulgidus
  4cti-assembly1_C  TM=8.480E-01  e=4.703E-01  Archaeoglobus fulgidus